Protein AF-A0A3S5FF07-F1 (afdb_monomer_lite)

Foldseek 3Di:
DDFAADPVRDGDPLQVVLVVVCVVVVQLVDDDDLQVSLVVVLVVCCVVPVPDDPVSSCRNRNHPPDDDD

Organism: NCBI:txid117903

InterPro domains:
  IPR014873 Voltage-dependent calcium channel, alpha-1 subunit, IQ domain [PF08763] (14-65)
  IPR050599 Voltage-dependent calcium channel alpha-1 subunit [PTHR45628] (1-64)

Secondary structure (DSSP, 8-state):
---PPPTTS---HHHHHHHHHHHHTTTT-SSS-HHHHHHHHHHHHHHH-TT--HHHHHHHSPPTT----

pLDDT: mean 86.25, std 12.03, range [46.53, 96.12]

Radius of gyration: 11.7 Å; chains: 1; bounding box: 25×28×27 Å

Structure (mmCIF, N/CA/C/O backbone):
data_AF-A0A3S5FF07-F1
#
_entry.id   AF-A0A3S5FF07-F1
#
loop_
_atom_site.group_PDB
_atom_site.id
_atom_site.type_symbol
_atom_site.label_atom_id
_atom_site.label_alt_id
_atom_site.label_comp_id
_atom_site.label_asym_id
_atom_site.label_entity_id
_atom_site.label_seq_id
_atom_site.pdbx_PDB_ins_code
_atom_site.Cartn_x
_atom_site.Cartn_y
_atom_site.Cartn_z
_atom_site.occupancy
_atom_site.B_iso_or_equiv
_atom_site.auth_seq_id
_atom_site.auth_comp_id
_atom_site.auth_asym_id
_atom_site.auth_atom_id
_atom_site.pdbx_PDB_model_num
ATOM 1 N N . MET A 1 1 ? 6.919 5.694 -6.100 1.00 57.12 1 MET A N 1
ATOM 2 C CA . MET A 1 1 ? 5.760 4.827 -6.413 1.00 57.12 1 MET A CA 1
ATOM 3 C C . MET A 1 1 ? 6.087 3.426 -5.923 1.00 57.12 1 MET A C 1
ATOM 5 O O . MET A 1 1 ? 7.085 2.888 -6.374 1.00 57.12 1 MET A O 1
ATOM 9 N N . ASN A 1 2 ? 5.304 2.867 -4.996 1.00 61.16 2 ASN A N 1
ATOM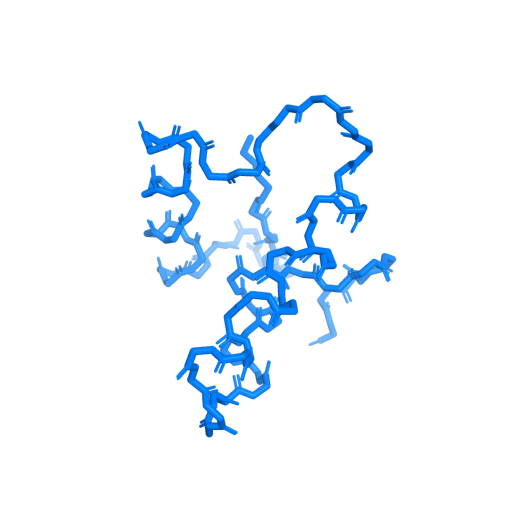 10 C CA . ASN A 1 2 ? 5.490 1.497 -4.489 1.00 61.16 2 ASN A CA 1
ATOM 11 C C . ASN A 1 2 ? 4.495 0.558 -5.165 1.00 61.16 2 ASN A C 1
ATOM 13 O O . ASN A 1 2 ? 3.430 0.299 -4.608 1.00 61.16 2 ASN A O 1
ATOM 17 N N . MET A 1 3 ? 4.800 0.104 -6.377 1.00 70.38 3 MET A N 1
ATOM 18 C CA . MET A 1 3 ? 3.958 -0.866 -7.078 1.00 70.38 3 MET A CA 1
ATOM 19 C C . MET A 1 3 ? 4.654 -2.229 -7.113 1.00 70.38 3 MET A C 1
ATOM 21 O O . MET A 1 3 ? 5.775 -2.298 -7.618 1.00 70.38 3 MET A O 1
ATOM 25 N N . PRO A 1 4 ? 4.023 -3.300 -6.601 1.00 67.94 4 PRO A N 1
ATOM 26 C CA . PRO A 1 4 ? 4.528 -4.651 -6.791 1.00 67.94 4 PRO A CA 1
ATOM 27 C C . PRO A 1 4 ? 4.407 -5.056 -8.268 1.00 67.94 4 PRO A C 1
ATOM 29 O O . PRO A 1 4 ? 3.372 -4.834 -8.900 1.00 67.94 4 PRO A O 1
ATOM 32 N N . LEU A 1 5 ? 5.481 -5.636 -8.805 1.00 73.94 5 LEU A N 1
ATOM 33 C CA . LEU A 1 5 ? 5.522 -6.244 -10.135 1.00 73.94 5 LEU A CA 1
ATOM 34 C C . LEU A 1 5 ? 5.147 -7.723 -10.026 1.00 73.94 5 LEU A C 1
ATOM 36 O O . LEU A 1 5 ? 5.608 -8.417 -9.118 1.00 73.94 5 LEU A O 1
ATOM 40 N N . ASN A 1 6 ? 4.335 -8.195 -10.964 1.00 77.75 6 ASN A N 1
ATOM 41 C CA . ASN A 1 6 ? 4.085 -9.616 -11.162 1.00 77.75 6 ASN A CA 1
ATOM 42 C C . ASN A 1 6 ? 5.333 -10.298 -11.754 1.00 77.75 6 ASN A C 1
ATOM 44 O O . ASN A 1 6 ? 6.229 -9.643 -12.293 1.00 77.75 6 ASN A O 1
ATOM 48 N N . SER A 1 7 ? 5.383 -11.632 -11.693 1.00 79.69 7 SER A N 1
ATOM 49 C CA . SER A 1 7 ? 6.510 -12.431 -12.206 1.00 79.69 7 SER A CA 1
ATOM 50 C C . SER A 1 7 ? 6.738 -12.281 -13.714 1.00 79.69 7 SER A C 1
ATOM 52 O O . SER A 1 7 ? 7.848 -12.491 -14.191 1.00 79.69 7 SER A O 1
ATOM 54 N N . ASP A 1 8 ? 5.696 -11.914 -14.456 1.00 85.44 8 ASP A N 1
ATOM 55 C CA . ASP A 1 8 ? 5.711 -11.664 -15.900 1.00 85.44 8 ASP A CA 1
ATOM 56 C C . ASP A 1 8 ? 6.041 -10.200 -16.263 1.00 85.44 8 ASP A C 1
ATOM 58 O O . ASP A 1 8 ? 5.992 -9.822 -17.432 1.00 85.44 8 ASP A O 1
ATOM 62 N N . GLY A 1 9 ? 6.370 -9.363 -15.273 1.00 82.00 9 GLY A N 1
ATOM 63 C CA . GLY A 1 9 ? 6.670 -7.942 -15.462 1.00 82.00 9 GLY A CA 1
ATOM 64 C C . GLY A 1 9 ? 5.439 -7.042 -15.591 1.00 82.00 9 GLY A C 1
ATOM 65 O O . GLY A 1 9 ? 5.591 -5.832 -15.764 1.00 82.00 9 GLY A O 1
ATOM 66 N N . THR A 1 10 ? 4.223 -7.587 -15.485 1.00 86.50 10 THR A N 1
ATOM 67 C CA . THR A 1 10 ? 2.994 -6.786 -15.478 1.00 86.50 10 THR A CA 1
ATOM 68 C C . THR A 1 10 ? 2.715 -6.189 -14.097 1.00 86.50 10 THR A C 1
ATOM 70 O O . THR A 1 10 ? 3.267 -6.605 -13.077 1.00 86.50 10 THR A O 1
ATOM 73 N N . VAL A 1 11 ? 1.837 -5.187 -14.053 1.00 85.69 11 VAL A N 1
ATOM 74 C CA . VAL A 1 11 ? 1.328 -4.599 -12.809 1.00 85.69 11 VAL A CA 1
ATOM 75 C C . VAL A 1 11 ? -0.186 -4.719 -12.768 1.00 85.69 11 VAL A C 1
ATOM 77 O O . VAL A 1 11 ? -0.870 -4.623 -13.787 1.00 85.69 11 VAL A O 1
ATOM 80 N N . MET A 1 12 ? -0.732 -4.921 -11.575 1.00 86.75 12 MET A N 1
ATOM 81 C CA . MET A 1 12 ? -2.173 -5.050 -11.407 1.00 86.75 12 MET A CA 1
ATOM 82 C C . MET A 1 12 ? -2.872 -3.685 -11.428 1.00 86.75 12 MET A C 1
ATOM 84 O O . MET A 1 12 ? -2.475 -2.781 -10.693 1.00 86.75 12 MET A O 1
ATOM 88 N N . PHE A 1 13 ? -4.000 -3.573 -12.140 1.00 90.31 13 PHE A N 1
ATOM 89 C CA . PHE A 1 13 ? -4.775 -2.326 -12.251 1.00 90.31 13 PHE A CA 1
ATOM 90 C C . PHE A 1 13 ? -5.087 -1.665 -10.896 1.00 90.31 13 PHE A C 1
ATOM 92 O O . PHE A 1 13 ? -4.819 -0.479 -10.717 1.00 90.31 13 PHE A O 1
ATOM 99 N N . ASN A 1 14 ? -5.590 -2.422 -9.910 1.00 89.50 14 ASN A N 1
ATOM 100 C CA . ASN A 1 14 ? -5.928 -1.861 -8.592 1.00 89.50 14 ASN A CA 1
ATOM 101 C C . ASN A 1 14 ? -4.697 -1.328 -7.846 1.00 89.50 14 ASN A C 1
ATOM 103 O O . ASN A 1 14 ? -4.802 -0.328 -7.139 1.00 89.50 14 ASN A O 1
ATOM 107 N N . ALA A 1 15 ? -3.535 -1.970 -8.014 1.00 89.62 15 ALA A N 1
ATOM 108 C CA . ALA A 1 15 ? -2.288 -1.499 -7.418 1.00 89.62 15 ALA A CA 1
ATOM 109 C C . ALA A 1 15 ? -1.859 -0.174 -8.063 1.00 89.62 15 ALA A C 1
ATOM 111 O O . ALA A 1 15 ? -1.507 0.771 -7.360 1.00 89.62 15 ALA A O 1
ATOM 112 N N . THR A 1 16 ? -1.972 -0.072 -9.390 1.00 90.69 16 THR A N 1
ATOM 113 C CA . THR A 1 16 ? -1.665 1.153 -10.137 1.00 90.69 16 THR A CA 1
ATOM 114 C C . THR A 1 16 ? -2.601 2.299 -9.786 1.00 90.69 16 THR A C 1
ATOM 116 O O . THR A 1 16 ? -2.132 3.387 -9.451 1.00 90.69 16 THR A O 1
ATOM 119 N N . LEU A 1 17 ? -3.914 2.060 -9.794 1.00 93.31 17 LEU A N 1
ATOM 120 C CA . LEU A 1 17 ? -4.906 3.068 -9.433 1.00 93.31 17 LEU A CA 1
ATOM 121 C C . LEU A 1 17 ? -4.680 3.573 -8.004 1.00 93.31 17 LEU A C 1
ATOM 123 O O . LEU A 1 17 ? -4.630 4.781 -7.773 1.00 93.31 17 LEU A O 1
ATOM 127 N N . PHE A 1 18 ? -4.488 2.659 -7.050 1.00 93.12 18 PHE A N 1
ATOM 128 C CA . PHE A 1 18 ? -4.247 3.035 -5.663 1.00 93.12 18 PHE A CA 1
ATOM 129 C C . PHE A 1 18 ? -2.947 3.823 -5.498 1.00 93.12 18 PHE A C 1
ATOM 131 O O . PHE A 1 18 ? -2.937 4.835 -4.802 1.00 93.12 18 PHE A O 1
ATOM 138 N N . ALA A 1 19 ? -1.863 3.406 -6.157 1.00 91.19 19 ALA A N 1
ATOM 139 C CA . ALA A 1 19 ? -0.587 4.107 -6.086 1.00 91.19 19 ALA A CA 1
ATOM 140 C C . ALA A 1 19 ? -0.693 5.541 -6.634 1.00 91.19 19 ALA A C 1
ATOM 142 O O . ALA A 1 19 ? -0.215 6.473 -5.987 1.00 91.19 19 ALA A O 1
ATOM 143 N N . LEU A 1 20 ? -1.386 5.737 -7.763 1.00 93.38 20 LEU A N 1
ATOM 144 C CA . LEU A 1 20 ? -1.636 7.067 -8.326 1.00 93.38 20 LEU A CA 1
ATOM 145 C C . LEU A 1 20 ? -2.440 7.946 -7.362 1.00 93.38 20 LEU A C 1
ATOM 147 O O . LEU A 1 20 ? -2.042 9.079 -7.092 1.00 93.38 20 LEU A O 1
ATOM 151 N N . VAL A 1 21 ? -3.538 7.429 -6.806 1.00 95.06 21 VAL A N 1
ATOM 152 C CA . VAL A 1 21 ? -4.373 8.170 -5.847 1.00 95.06 21 VAL A CA 1
ATOM 153 C C . VAL A 1 21 ? -3.587 8.499 -4.573 1.00 95.06 21 VAL A C 1
ATOM 155 O O . VAL A 1 21 ? -3.580 9.650 -4.136 1.00 95.06 21 VAL A O 1
ATOM 158 N N . ARG A 1 22 ? -2.864 7.522 -4.006 1.00 94.38 22 ARG A N 1
ATOM 159 C CA . ARG A 1 22 ? -2.036 7.690 -2.801 1.00 94.38 22 ARG A CA 1
ATOM 160 C C . ARG A 1 22 ? -0.995 8.788 -2.988 1.00 94.38 22 ARG A C 1
ATOM 162 O O . ARG A 1 22 ? -0.824 9.611 -2.092 1.00 94.38 22 ARG A O 1
ATOM 169 N N . THR A 1 23 ? -0.315 8.808 -4.134 1.00 93.06 23 THR A N 1
ATOM 170 C CA . THR A 1 23 ? 0.707 9.815 -4.438 1.00 93.06 23 THR A CA 1
ATOM 171 C C . THR A 1 23 ? 0.104 11.200 -4.648 1.00 93.06 23 THR A C 1
ATOM 173 O O . THR A 1 23 ? 0.600 12.154 -4.055 1.00 93.06 23 THR A O 1
ATOM 176 N N . ASN A 1 24 ? -0.983 11.326 -5.416 1.00 95.94 24 ASN A N 1
ATOM 177 C CA . ASN A 1 24 ? -1.619 12.627 -5.662 1.00 95.94 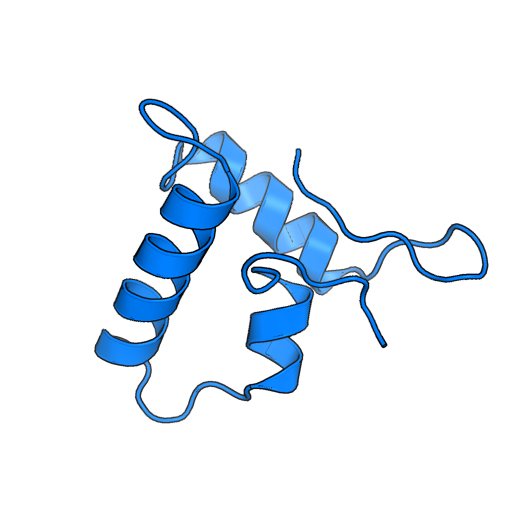24 ASN A CA 1
ATOM 178 C C . ASN A 1 24 ? -2.172 13.265 -4.379 1.00 95.94 24 ASN A C 1
ATOM 180 O O . ASN A 1 24 ? -2.087 14.476 -4.204 1.00 95.94 24 ASN A O 1
ATOM 184 N N . LEU A 1 25 ? -2.690 12.448 -3.461 1.00 96.06 25 LEU A N 1
ATOM 185 C CA . LEU A 1 25 ? -3.224 12.906 -2.176 1.00 96.06 25 LEU A CA 1
ATOM 186 C C . LEU A 1 25 ? -2.176 12.940 -1.051 1.00 96.06 25 LEU A C 1
ATOM 188 O O . LEU A 1 25 ? -2.518 13.269 0.082 1.00 96.06 25 LEU A O 1
ATOM 192 N N . LYS A 1 26 ? -0.915 12.581 -1.339 1.00 93.38 26 LYS A N 1
ATOM 193 C CA . LYS A 1 26 ? 0.189 12.498 -0.363 1.00 93.38 26 LYS A CA 1
ATOM 194 C C . LYS A 1 26 ? -0.149 11.669 0.885 1.00 93.38 26 LYS A C 1
ATOM 196 O O . LYS A 1 26 ? 0.224 11.996 2.012 1.00 93.38 26 LYS A O 1
ATOM 201 N N . ILE A 1 27 ? -0.873 10.564 0.702 1.00 94.81 27 ILE A N 1
ATOM 202 C CA . ILE A 1 27 ? -1.307 9.715 1.816 1.00 94.81 27 ILE A CA 1
ATOM 203 C C . ILE A 1 27 ? -0.131 8.853 2.281 1.00 94.81 27 ILE A C 1
ATOM 205 O O . ILE A 1 27 ? 0.217 7.860 1.633 1.00 94.81 27 ILE A O 1
ATOM 209 N N . LYS A 1 28 ? 0.451 9.207 3.436 1.00 92.44 28 LYS A N 1
ATOM 210 C CA . LYS A 1 28 ? 1.541 8.446 4.076 1.00 92.44 28 LYS A CA 1
ATOM 211 C C . LYS A 1 28 ? 2.668 8.150 3.076 1.00 92.44 28 LYS A C 1
ATOM 213 O O . LYS A 1 28 ? 2.994 6.990 2.826 1.00 92.44 28 LYS A O 1
ATOM 218 N N . THR A 1 29 ? 3.187 9.191 2.427 1.00 90.44 29 THR A N 1
ATOM 219 C CA . THR A 1 29 ? 4.194 9.081 1.354 1.00 90.44 29 THR A CA 1
ATOM 220 C C . THR A 1 29 ? 5.596 9.539 1.754 1.00 90.44 29 THR A C 1
ATOM 222 O O . THR A 1 29 ? 6.534 9.267 1.014 1.00 90.44 29 THR A O 1
ATOM 225 N N . GLU A 1 30 ? 5.758 10.220 2.889 1.00 90.62 30 GLU A N 1
ATOM 226 C CA . GLU A 1 30 ? 7.020 10.833 3.322 1.00 90.62 30 GLU A CA 1
ATOM 227 C C . GLU A 1 30 ? 7.152 10.831 4.855 1.00 90.62 30 GLU A C 1
ATOM 229 O O . GLU A 1 30 ? 6.182 10.560 5.563 1.00 90.62 30 GLU A O 1
ATOM 234 N N . GLY A 1 31 ? 8.355 11.122 5.364 1.00 90.75 31 GLY A N 1
ATOM 235 C CA . GLY A 1 31 ? 8.618 11.300 6.801 1.00 90.75 31 GLY A CA 1
ATOM 236 C C . GLY A 1 31 ? 8.959 10.032 7.595 1.00 90.75 31 GLY A C 1
ATOM 237 O O . GLY A 1 31 ? 9.268 10.140 8.777 1.00 90.75 31 GLY A O 1
ATOM 238 N N . ALA A 1 32 ? 8.941 8.850 6.973 1.00 91.88 32 ALA A N 1
ATOM 239 C CA . ALA A 1 32 ? 9.336 7.583 7.594 1.00 91.88 32 ALA A CA 1
ATOM 240 C C . ALA A 1 32 ? 9.737 6.535 6.531 1.00 91.88 32 ALA A C 1
ATOM 242 O O . ALA A 1 32 ? 9.445 6.727 5.344 1.00 91.88 32 ALA A O 1
ATOM 243 N N . PRO A 1 33 ? 10.384 5.419 6.924 1.00 91.19 33 PRO A N 1
ATOM 244 C CA . PRO A 1 33 ? 10.625 4.287 6.037 1.00 91.19 33 PRO A CA 1
ATOM 245 C C . PRO A 1 33 ? 9.334 3.743 5.419 1.00 91.19 33 PRO A C 1
ATOM 247 O O . PRO A 1 33 ? 8.266 3.743 6.032 1.00 91.19 33 PRO A O 1
ATOM 250 N N . VAL A 1 34 ? 9.443 3.237 4.194 1.00 88.12 34 VAL A N 1
ATOM 251 C CA . VAL A 1 34 ? 8.290 2.818 3.390 1.00 88.12 34 VAL A CA 1
ATOM 252 C C . VAL A 1 34 ? 7.437 1.732 4.047 1.00 88.12 34 VAL A C 1
ATOM 254 O O . VAL A 1 34 ? 6.209 1.798 3.994 1.00 88.12 34 VAL A O 1
ATOM 257 N N . ASP A 1 35 ? 8.084 0.776 4.709 1.00 89.88 35 ASP A N 1
ATOM 258 C CA . ASP A 1 35 ? 7.419 -0.322 5.404 1.00 89.88 35 ASP A CA 1
ATOM 259 C C . ASP A 1 35 ? 6.594 0.191 6.586 1.00 89.88 35 ASP A C 1
ATOM 261 O O . ASP A 1 35 ? 5.451 -0.224 6.776 1.00 89.88 35 ASP A O 1
ATOM 265 N N . GLN A 1 36 ? 7.124 1.172 7.322 1.00 92.00 36 GLN A N 1
ATOM 266 C CA . GLN A 1 36 ? 6.400 1.823 8.409 1.00 92.00 36 GLN A CA 1
ATOM 267 C C . GLN A 1 36 ? 5.174 2.574 7.876 1.00 92.00 36 GLN A C 1
ATOM 269 O O . GLN A 1 36 ? 4.068 2.412 8.389 1.00 92.00 36 GLN A O 1
ATOM 274 N N . LEU A 1 37 ? 5.348 3.359 6.809 1.00 93.06 37 LEU A N 1
ATOM 275 C CA . LEU A 1 37 ? 4.249 4.092 6.179 1.00 93.06 37 LEU A CA 1
ATOM 276 C C . LEU A 1 37 ? 3.150 3.152 5.660 1.00 93.06 37 LEU A C 1
ATOM 278 O O . LEU A 1 37 ? 1.965 3.484 5.730 1.00 93.06 37 LEU A O 1
ATOM 282 N N . ASN A 1 38 ? 3.531 1.985 5.136 1.00 92.50 38 ASN A N 1
ATOM 283 C CA . ASN A 1 38 ? 2.594 0.963 4.683 1.00 92.50 38 ASN A CA 1
ATOM 284 C C . ASN A 1 38 ? 1.831 0.330 5.853 1.00 92.50 38 ASN A C 1
ATOM 286 O O . ASN A 1 38 ? 0.609 0.217 5.765 1.00 92.50 38 ASN A O 1
ATOM 290 N N . GLU A 1 39 ? 2.497 -0.030 6.952 1.00 93.75 39 GLU A N 1
ATOM 291 C CA . GLU A 1 39 ? 1.822 -0.580 8.136 1.00 93.75 39 GLU A CA 1
ATOM 292 C C . GLU A 1 39 ? 0.844 0.419 8.765 1.00 93.75 39 GLU A C 1
ATOM 294 O O . GLU A 1 39 ? -0.312 0.081 9.036 1.00 93.75 39 GLU A O 1
ATOM 299 N N . GLU A 1 40 ? 1.248 1.684 8.904 1.00 94.62 40 GLU A N 1
ATOM 300 C CA . GLU A 1 40 ? 0.360 2.745 9.384 1.00 94.62 40 GLU A CA 1
ATOM 301 C C . GLU A 1 40 ? -0.872 2.903 8.482 1.00 94.62 40 GLU A C 1
ATOM 303 O O . GLU A 1 40 ? -2.004 3.015 8.964 1.00 94.62 40 GLU A O 1
ATOM 308 N N . LEU A 1 41 ? -0.678 2.875 7.161 1.00 94.75 41 LEU A N 1
ATOM 309 C CA . LEU A 1 41 ? -1.771 2.969 6.197 1.00 94.75 41 LEU A CA 1
ATOM 310 C C . LEU A 1 41 ? -2.703 1.749 6.265 1.00 94.75 41 LEU A C 1
ATOM 312 O O . LEU A 1 41 ? -3.926 1.910 6.250 1.00 94.75 41 LEU A O 1
ATOM 316 N N . ARG A 1 42 ? -2.157 0.536 6.407 1.00 94.25 42 ARG A N 1
ATOM 317 C CA . ARG A 1 42 ? -2.940 -0.700 6.588 1.00 94.25 42 ARG A CA 1
ATOM 318 C C . ARG A 1 42 ? -3.788 -0.635 7.854 1.00 94.25 42 ARG A C 1
ATOM 320 O O . ARG A 1 42 ? -4.959 -1.018 7.815 1.00 94.25 42 ARG A O 1
ATOM 327 N N . ALA A 1 43 ? -3.237 -0.121 8.952 1.00 94.25 43 ALA A N 1
ATOM 328 C CA . ALA A 1 43 ? -3.970 0.064 10.200 1.00 94.25 43 ALA A CA 1
ATOM 329 C C . ALA A 1 43 ? -5.141 1.049 10.038 1.00 94.25 43 ALA A C 1
ATOM 331 O O . ALA A 1 43 ? -6.260 0.752 10.466 1.00 94.25 43 ALA A O 1
ATOM 332 N N . VAL A 1 44 ? -4.921 2.184 9.362 1.00 95.62 44 VAL A N 1
ATOM 333 C CA . VAL A 1 44 ? -5.979 3.168 9.068 1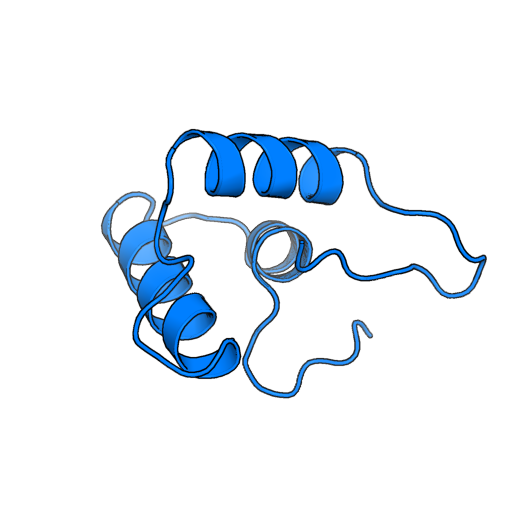.00 95.62 44 VAL A CA 1
ATOM 334 C C . VAL A 1 44 ? -7.088 2.552 8.213 1.00 95.62 44 VAL A C 1
ATOM 336 O O . VAL A 1 44 ? -8.263 2.664 8.567 1.00 95.62 44 VAL A O 1
ATOM 339 N N . ILE A 1 45 ? -6.735 1.846 7.134 1.00 94.56 45 ILE A N 1
ATOM 340 C CA . ILE A 1 45 ? -7.714 1.199 6.247 1.00 94.56 45 ILE A CA 1
ATOM 341 C C . ILE A 1 45 ? -8.552 0.174 7.019 1.00 94.56 45 ILE A C 1
ATOM 343 O O . ILE A 1 45 ? -9.777 0.207 6.934 1.00 94.56 45 ILE A O 1
ATOM 347 N N . LYS A 1 46 ? -7.928 -0.692 7.829 1.00 93.62 46 LYS A N 1
ATOM 348 C CA . LYS A 1 46 ? -8.642 -1.696 8.643 1.00 93.62 46 LYS A CA 1
ATOM 349 C C . LYS A 1 46 ? -9.550 -1.068 9.704 1.00 93.62 46 LYS A C 1
ATOM 351 O O . LYS A 1 46 ? -10.596 -1.635 10.020 1.00 93.62 46 LYS A O 1
ATOM 356 N N . LYS A 1 47 ? -9.177 0.098 10.244 1.00 95.19 47 LYS A N 1
ATOM 357 C CA . LYS A 1 47 ? -9.996 0.842 11.213 1.00 95.19 47 LYS A CA 1
ATOM 358 C C . LYS A 1 47 ? -11.277 1.392 10.579 1.00 95.19 47 LYS A C 1
ATOM 360 O O . LYS A 1 47 ? -12.326 1.338 11.216 1.00 95.19 47 LYS A O 1
ATOM 365 N N . ILE A 1 48 ? -11.195 1.899 9.347 1.00 96.12 48 ILE A N 1
ATOM 366 C CA . ILE A 1 48 ? -12.342 2.458 8.612 1.00 96.12 48 ILE A CA 1
ATOM 367 C C . ILE A 1 48 ? -13.194 1.330 8.008 1.00 96.12 48 ILE A C 1
ATOM 369 O O . ILE A 1 48 ? -14.410 1.294 8.190 1.00 96.12 48 ILE A O 1
ATOM 373 N N . TRP A 1 49 ? -12.556 0.360 7.350 1.00 94.81 49 TRP A N 1
ATOM 374 C CA . TRP A 1 49 ? -13.206 -0.755 6.663 1.00 94.81 49 TRP A CA 1
ATOM 375 C C . TRP A 1 49 ? -12.887 -2.093 7.343 1.00 94.81 49 TRP A C 1
ATOM 377 O O . TRP A 1 49 ? -11.963 -2.819 6.964 1.00 94.81 49 TRP A O 1
ATOM 387 N N . LYS A 1 50 ? -13.725 -2.468 8.319 1.00 89.06 50 LYS A N 1
ATOM 388 C CA . LYS A 1 50 ? -13.559 -3.679 9.152 1.00 89.06 50 LYS A CA 1
ATOM 389 C C . LYS A 1 50 ? -13.563 -5.009 8.381 1.00 89.06 50 LYS A C 1
ATOM 391 O O . LYS A 1 50 ? -13.084 -6.007 8.902 1.00 89.06 50 LYS A O 1
ATOM 396 N N . ARG A 1 51 ? -14.128 -5.044 7.167 1.00 91.81 51 ARG A N 1
ATOM 397 C CA . ARG A 1 51 ? -14.242 -6.246 6.312 1.00 91.81 51 ARG A CA 1
ATOM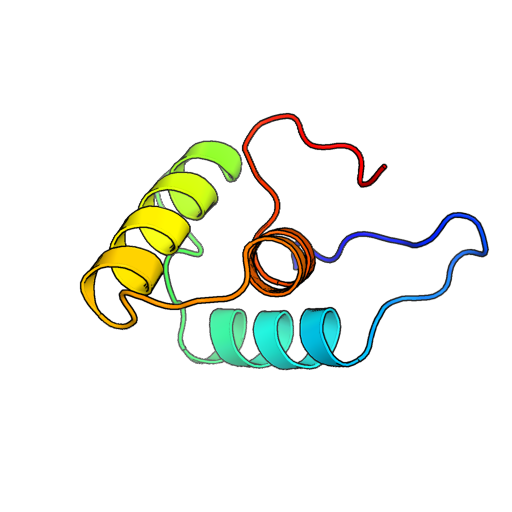 398 C C . ARG A 1 51 ? -13.420 -6.135 5.023 1.00 91.81 51 ARG A C 1
ATOM 400 O O . ARG A 1 51 ? -13.799 -6.690 3.997 1.00 91.81 51 ARG A O 1
ATOM 407 N N . THR A 1 52 ? -12.322 -5.382 5.055 1.00 89.12 52 THR A N 1
ATOM 408 C CA . THR A 1 52 ? -11.423 -5.275 3.897 1.00 89.12 52 THR A CA 1
ATOM 409 C C . THR A 1 52 ? -10.833 -6.644 3.566 1.00 89.12 52 THR A C 1
ATOM 411 O O . THR A 1 52 ? -10.279 -7.308 4.441 1.00 89.12 52 THR A O 1
ATOM 414 N N . ASN A 1 53 ? -10.935 -7.061 2.303 1.00 91.44 53 ASN A N 1
ATOM 415 C CA . ASN A 1 53 ? -10.316 -8.291 1.817 1.00 91.44 53 ASN A CA 1
ATOM 416 C C . ASN A 1 53 ? -8.784 -8.195 1.961 1.00 91.44 53 ASN A C 1
ATOM 418 O O . ASN A 1 53 ? -8.173 -7.266 1.430 1.00 91.44 53 ASN A O 1
ATOM 422 N N . SER A 1 54 ? -8.171 -9.151 2.664 1.00 89.19 54 SER A N 1
ATOM 423 C CA . SER A 1 54 ? -6.726 -9.179 2.924 1.00 89.19 54 SER A CA 1
ATOM 424 C C . SER A 1 54 ? -5.898 -9.219 1.642 1.00 89.19 54 SER A C 1
ATOM 426 O O . SER A 1 54 ? -4.954 -8.449 1.519 1.00 89.19 54 SER A O 1
ATOM 428 N N . LYS A 1 55 ? -6.308 -10.014 0.647 1.00 89.12 55 LYS A N 1
ATOM 429 C CA . LYS A 1 55 ? -5.616 -10.122 -0.645 1.00 89.12 55 LYS A CA 1
ATOM 430 C C . LYS A 1 55 ? -5.625 -8.800 -1.409 1.00 89.12 55 LYS A C 1
ATOM 432 O O . LYS A 1 55 ? -4.609 -8.406 -1.972 1.00 89.12 55 LYS A O 1
ATOM 437 N N . LEU A 1 56 ? -6.759 -8.094 -1.403 1.00 89.56 56 LEU A N 1
ATOM 438 C CA . LEU A 1 56 ? -6.839 -6.764 -2.010 1.00 89.56 56 LEU A CA 1
ATOM 439 C C . LEU A 1 56 ? -5.942 -5.773 -1.264 1.00 89.56 56 LEU A C 1
ATOM 441 O O . LEU A 1 56 ? -5.250 -4.986 -1.902 1.00 89.56 56 LEU A O 1
ATOM 445 N N . LEU A 1 57 ? -5.941 -5.818 0.072 1.00 91.69 57 LEU A N 1
ATOM 446 C CA . LEU A 1 57 ? -5.109 -4.938 0.886 1.00 91.69 57 LEU A CA 1
ATOM 447 C C . LEU A 1 57 ? -3.618 -5.174 0.627 1.00 91.69 57 LEU A C 1
ATOM 449 O O . LEU A 1 57 ? -2.885 -4.206 0.481 1.00 91.69 57 LEU A O 1
ATOM 453 N N . ASP A 1 58 ? -3.182 -6.427 0.526 1.00 89.75 58 ASP A N 1
ATOM 454 C CA . ASP A 1 58 ? -1.791 -6.785 0.229 1.00 89.75 58 ASP A CA 1
ATOM 455 C C . ASP A 1 58 ? -1.380 -6.354 -1.184 1.00 89.75 58 ASP A C 1
ATOM 457 O O . ASP A 1 58 ? -0.256 -5.907 -1.396 1.00 89.75 58 ASP A O 1
ATOM 461 N N . GLN A 1 59 ? -2.313 -6.408 -2.137 1.00 88.31 59 GLN A N 1
ATOM 462 C CA . GLN A 1 59 ? -2.092 -5.949 -3.504 1.00 88.31 59 GLN A CA 1
ATOM 463 C C . GLN A 1 59 ? -1.890 -4.426 -3.593 1.00 88.31 59 GLN A C 1
ATOM 465 O O . GLN A 1 59 ? -1.073 -3.965 -4.389 1.00 88.31 59 GLN A O 1
ATOM 470 N N . VAL A 1 60 ? -2.649 -3.637 -2.824 1.00 90.25 60 VAL A N 1
ATOM 471 C CA . VAL A 1 60 ? -2.616 -2.161 -2.908 1.00 90.25 60 VAL A CA 1
ATOM 472 C C . VAL A 1 60 ? -1.690 -1.510 -1.876 1.00 90.25 60 VAL A C 1
ATOM 474 O O . VAL A 1 60 ? -1.158 -0.428 -2.119 1.00 90.25 60 VAL A O 1
ATOM 477 N N . VAL A 1 61 ? -1.458 -2.169 -0.738 1.00 91.56 61 VAL A N 1
ATOM 478 C CA . VAL A 1 61 ? -0.502 -1.771 0.303 1.00 91.56 61 VAL A CA 1
ATOM 479 C C . VAL A 1 61 ? 0.254 -3.014 0.788 1.00 91.56 61 VAL A C 1
ATOM 481 O O . VAL A 1 61 ? -0.202 -3.678 1.726 1.00 91.56 61 VAL A O 1
ATOM 484 N N . PRO A 1 62 ? 1.414 -3.330 0.188 1.00 87.44 62 PRO A N 1
ATOM 485 C CA . PRO A 1 62 ? 2.205 -4.492 0.575 1.00 87.44 62 PRO A CA 1
ATOM 486 C C . PRO A 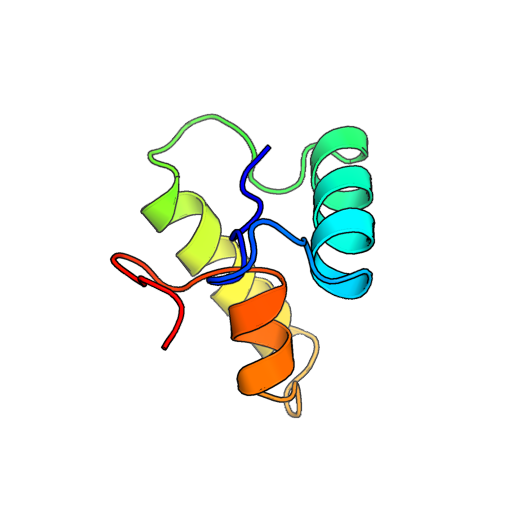1 62 ? 2.595 -4.455 2.064 1.00 87.44 62 PRO A C 1
ATOM 488 O O . PRO A 1 62 ? 2.917 -3.375 2.575 1.00 87.44 62 PRO A O 1
ATOM 491 N N . PRO A 1 63 ? 2.555 -5.597 2.774 1.00 84.06 63 PRO A N 1
ATOM 492 C CA . PRO A 1 63 ? 3.040 -5.692 4.149 1.00 84.06 63 PRO A CA 1
ATOM 493 C C . PRO A 1 63 ? 4.563 -5.507 4.214 1.00 84.06 63 PRO A C 1
ATOM 495 O O . PRO A 1 63 ? 5.266 -5.721 3.222 1.00 84.06 63 PRO A O 1
ATOM 498 N N . ALA A 1 64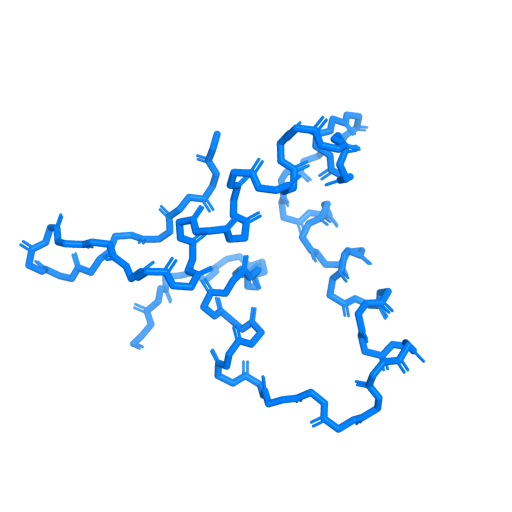 ? 5.074 -5.144 5.393 1.00 74.44 64 ALA A N 1
ATOM 499 C CA . ALA A 1 64 ? 6.512 -5.008 5.618 1.00 74.44 64 ALA A CA 1
ATOM 500 C C . ALA A 1 64 ? 7.259 -6.309 5.251 1.00 74.44 64 ALA A C 1
ATOM 502 O O . ALA A 1 64 ? 6.900 -7.394 5.711 1.00 74.44 64 ALA A O 1
ATOM 503 N N . GLY A 1 65 ? 8.281 -6.205 4.393 1.00 69.94 65 GLY A N 1
ATOM 504 C CA . GLY A 1 65 ? 9.079 -7.351 3.931 1.00 69.94 65 GLY A CA 1
ATOM 505 C C . GLY A 1 65 ? 8.422 -8.245 2.864 1.00 69.94 65 GLY A C 1
ATOM 506 O O . GLY A 1 65 ? 8.985 -9.280 2.505 1.00 69.94 65 GLY A O 1
ATOM 507 N N . GLY A 1 66 ? 7.251 -7.876 2.336 1.00 58.66 66 GLY A N 1
ATOM 508 C CA . GLY A 1 66 ? 6.505 -8.701 1.387 1.00 58.66 66 GLY A CA 1
ATOM 509 C C . GLY A 1 66 ? 7.067 -8.673 -0.036 1.00 58.66 66 GLY A C 1
ATOM 510 O O . GLY A 1 66 ? 6.778 -7.755 -0.803 1.00 58.66 66 GLY A O 1
ATOM 511 N N . LYS A 1 67 ? 7.768 -9.740 -0.444 1.00 47.38 67 LYS A N 1
ATOM 512 C CA . LYS A 1 67 ? 7.641 -10.211 -1.833 1.00 47.38 67 LYS A CA 1
ATOM 513 C C . LYS A 1 67 ? 6.184 -10.659 -2.025 1.00 47.38 67 LYS A C 1
ATOM 515 O O . LYS A 1 67 ? 5.707 -11.421 -1.183 1.00 47.38 67 LYS A O 1
ATOM 520 N N . PRO A 1 68 ? 5.477 -10.210 -3.075 1.00 49.12 68 PRO A N 1
ATOM 521 C CA . PRO A 1 68 ? 4.175 -10.777 -3.399 1.00 49.12 68 PRO A CA 1
ATOM 522 C C . PRO A 1 68 ? 4.383 -12.265 -3.713 1.00 49.12 68 PRO A C 1
ATOM 524 O O . PRO A 1 68 ? 5.192 -12.607 -4.574 1.00 49.12 68 PRO A O 1
ATOM 527 N N . SER A 1 69 ? 3.734 -13.133 -2.939 1.00 46.53 69 SER A N 1
ATOM 528 C CA . SER A 1 69 ? 3.637 -14.575 -3.184 1.00 46.53 69 SER A CA 1
ATOM 529 C C . SER A 1 69 ? 2.566 -14.876 -4.218 1.00 46.53 69 SER A C 1
ATOM 531 O O . SER A 1 69 ? 1.462 -14.299 -4.052 1.00 46.53 69 SER A O 1
#

Sequence (69 aa):
MNMPLNSDGTVMFNATLFALVRTNLKIKTEGAPVDQLNEELRAVIKKIWKRTNSKLLDQVVPPAGGKPS